Protein AF-A0A444XPJ7-F1 (afdb_monomer_lite)

Secondary structure (DSSP, 8-state):
--SSHHHHHHHHHHIIIIIS-HHHHHHHHHH--HHHHHGGGS-HHHHHHHHHHHHHHHHHHSS-----S-TT-HHHHHHHHHHHTTS-HHHHHHHHHHHHHHHHHHHHHHHHHTT-TT-HHHHHHHHHHHHH--TTS--TTHHHHHHHHHHTTT-

Foldseek 3Di:
DQPDLVSLLVVLVCCLPPVFDLVLLQLLQQQDPLLVLLLVQDDPVLSVLSVVLQVLQCVVQVGGDAALPDSPVSVVVSVVSVVLSPDDNVVSSVVRSVRVSVVLSVVSVVVVVVCPVPPPVVNCCVSCCSRPHDPPDDDPPPVVVVVVVVVVVVD

Sequence (155 aa):
MFSSLEHATSFARDLWFNKSPIHSWLNVFSAHLYIDQAAKFVPGPIMLELEQFGRKYRRKFGFVFITSTDKKLSHQILEEVKTRYENLLSVEFDITSREEFIIIERKLARLWDRKLNNNLAVLLNHIFFCVYTNWKYIGLTWLYCNFQVYLKRMF

Radius of gyration: 17.31 Å; chains: 1; bounding box: 43×28×46 Å

Structure (mmCIF, N/CA/C/O backbone):
data_AF-A0A444XPJ7-F1
#
_entry.id   AF-A0A444XPJ7-F1
#
loop_
_atom_site.group_PDB
_atom_site.id
_atom_site.type_symbol
_atom_site.label_atom_id
_atom_site.label_alt_id
_atom_site.label_comp_id
_atom_site.label_asym_id
_atom_site.label_entity_id
_atom_site.label_seq_id
_atom_site.pdbx_PDB_ins_code
_atom_site.Cartn_x
_atom_site.Cartn_y
_atom_site.Cartn_z
_atom_site.occupancy
_atom_site.B_iso_or_equiv
_atom_site.auth_seq_id
_atom_site.auth_comp_id
_atom_site.auth_asym_id
_atom_site.auth_atom_id
_atom_site.pdbx_PDB_model_num
ATO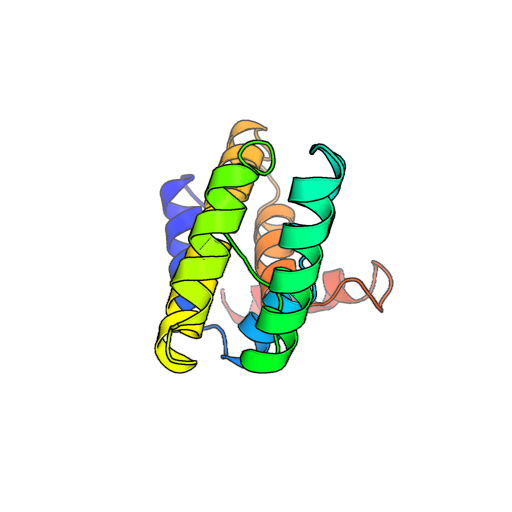M 1 N N . MET A 1 1 ? 18.885 1.040 -21.431 1.00 63.97 1 MET A N 1
ATOM 2 C CA . MET A 1 1 ? 18.818 2.253 -20.581 1.00 63.97 1 MET A CA 1
ATOM 3 C C . MET A 1 1 ? 17.439 2.871 -20.749 1.00 63.97 1 MET A C 1
ATOM 5 O O . MET A 1 1 ? 16.949 2.861 -21.870 1.00 63.97 1 MET A O 1
ATOM 9 N N . PHE A 1 2 ? 16.775 3.309 -19.675 1.00 76.38 2 PHE A N 1
ATOM 10 C CA . PHE A 1 2 ? 15.457 3.941 -19.772 1.00 76.38 2 PHE A CA 1
ATOM 11 C C . PHE A 1 2 ? 15.598 5.315 -20.423 1.00 76.38 2 PHE A C 1
ATOM 13 O O . PHE A 1 2 ? 16.479 6.087 -20.052 1.00 76.38 2 PHE A O 1
ATOM 20 N N . SER A 1 3 ? 14.741 5.596 -21.399 1.00 82.94 3 SER A N 1
ATOM 21 C CA . SER A 1 3 ? 14.748 6.834 -22.189 1.00 82.94 3 SER A CA 1
ATOM 22 C C . SER A 1 3 ? 13.997 7.984 -21.514 1.00 82.94 3 SER A C 1
ATOM 24 O O . SER A 1 3 ? 14.215 9.141 -21.859 1.00 82.94 3 SER A O 1
ATOM 26 N N . SER A 1 4 ? 13.118 7.683 -20.558 1.00 86.62 4 SER A N 1
ATOM 27 C CA . SER A 1 4 ? 12.316 8.660 -19.822 1.00 86.62 4 SER A CA 1
ATOM 28 C C . SER A 1 4 ? 11.836 8.083 -18.485 1.00 86.62 4 SER A C 1
ATOM 30 O O . SER A 1 4 ? 11.849 6.863 -18.285 1.00 86.62 4 SER A O 1
ATOM 32 N N . LEU A 1 5 ? 11.368 8.959 -17.587 1.00 84.81 5 LEU A N 1
ATOM 33 C CA . LEU A 1 5 ? 10.678 8.553 -16.359 1.00 84.81 5 LEU A CA 1
ATOM 34 C C . LEU A 1 5 ? 9.453 7.693 -16.687 1.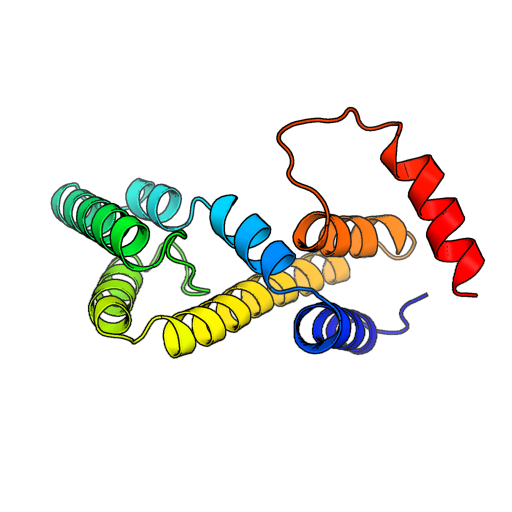00 84.81 5 LEU A C 1
ATOM 36 O O . LEU A 1 5 ? 9.211 6.691 -16.028 1.00 84.81 5 LEU A O 1
ATOM 40 N N . GLU A 1 6 ? 8.716 8.041 -17.742 1.00 89.94 6 GLU A N 1
ATOM 41 C CA . GLU A 1 6 ? 7.559 7.275 -18.205 1.00 89.94 6 GLU A CA 1
ATOM 42 C C . GLU A 1 6 ? 7.941 5.851 -18.627 1.00 89.94 6 GLU A C 1
ATOM 44 O O . GLU A 1 6 ? 7.290 4.894 -18.209 1.00 89.94 6 GLU A O 1
ATOM 49 N N . HIS A 1 7 ? 9.037 5.686 -19.376 1.00 85.44 7 HIS A N 1
ATOM 50 C CA . HIS A 1 7 ? 9.544 4.366 -19.752 1.00 85.44 7 HIS A CA 1
ATOM 51 C C . HIS A 1 7 ? 9.938 3.552 -18.506 1.00 85.44 7 HIS A C 1
ATOM 53 O O . HIS A 1 7 ? 9.541 2.393 -18.379 1.00 85.44 7 HIS A O 1
ATOM 59 N N . ALA A 1 8 ? 10.647 4.155 -17.545 1.00 82.88 8 ALA A N 1
ATOM 60 C CA . ALA A 1 8 ? 11.017 3.483 -16.297 1.00 82.88 8 ALA A CA 1
ATOM 61 C C . ALA A 1 8 ? 9.790 3.080 -15.456 1.00 82.88 8 ALA A C 1
ATOM 63 O O . ALA A 1 8 ? 9.715 1.954 -14.961 1.00 82.88 8 ALA A O 1
ATOM 64 N N . THR A 1 9 ? 8.812 3.976 -15.325 1.00 86.06 9 THR A N 1
ATOM 65 C CA . THR A 1 9 ? 7.572 3.738 -14.578 1.00 86.06 9 THR A CA 1
ATOM 66 C C . THR A 1 9 ? 6.699 2.679 -15.247 1.00 86.06 9 THR A C 1
ATOM 68 O O . THR A 1 9 ? 6.171 1.806 -14.564 1.00 86.06 9 THR A O 1
ATOM 71 N N . SER A 1 10 ? 6.581 2.700 -16.578 1.00 89.38 10 SER A N 1
ATOM 72 C CA . SER A 1 10 ? 5.847 1.681 -17.338 1.00 89.38 10 SER A CA 1
ATOM 73 C C . SER A 1 10 ? 6.465 0.292 -17.156 1.00 89.38 10 SER A C 1
ATOM 75 O O . SER A 1 10 ? 5.759 -0.665 -16.839 1.00 89.38 10 SER A O 1
ATOM 77 N N . PHE A 1 11 ? 7.797 0.195 -17.234 1.00 84.56 11 PHE A N 1
ATOM 78 C CA . PHE A 1 11 ? 8.515 -1.049 -16.956 1.00 84.56 11 PHE A CA 1
ATOM 79 C C . PHE A 1 11 ? 8.288 -1.544 -15.519 1.00 84.56 11 PHE A C 1
ATOM 81 O O . PHE A 1 11 ? 8.014 -2.724 -15.306 1.00 84.56 11 PHE A O 1
ATOM 88 N N . ALA A 1 12 ? 8.366 -0.650 -14.526 1.00 83.75 12 ALA A N 1
ATOM 89 C CA . ALA A 1 12 ? 8.106 -0.996 -13.130 1.00 83.75 12 ALA A CA 1
ATOM 90 C C . ALA A 1 12 ? 6.664 -1.486 -12.917 1.00 83.75 12 ALA A C 1
ATOM 92 O O . ALA A 1 12 ? 6.448 -2.425 -12.155 1.00 83.75 12 ALA A O 1
ATOM 93 N N . ARG A 1 13 ? 5.693 -0.878 -13.610 1.00 88.81 13 ARG A N 1
ATOM 94 C CA . ARG A 1 13 ? 4.273 -1.245 -13.551 1.00 88.81 13 ARG A CA 1
ATOM 95 C C . ARG A 1 13 ? 4.036 -2.648 -14.082 1.00 88.81 13 ARG A C 1
ATOM 97 O O . ARG A 1 13 ? 3.400 -3.452 -13.410 1.00 88.81 13 ARG A O 1
ATOM 104 N N . ASP A 1 14 ? 4.576 -2.943 -15.259 1.00 86.75 14 ASP A N 1
ATOM 105 C CA . ASP A 1 14 ? 4.486 -4.271 -15.861 1.00 86.75 14 ASP A CA 1
ATOM 106 C C . ASP A 1 14 ? 5.138 -5.335 -14.964 1.00 86.75 14 ASP A C 1
ATOM 108 O O . ASP A 1 14 ? 4.559 -6.393 -14.711 1.00 86.75 14 ASP A O 1
ATOM 112 N N . LEU A 1 15 ? 6.308 -5.024 -14.395 1.00 83.94 15 LEU A N 1
ATOM 113 C CA . LEU A 1 15 ? 6.968 -5.922 -13.454 1.00 83.94 15 LEU A CA 1
ATOM 114 C C . LEU A 1 15 ? 6.109 -6.172 -12.205 1.00 83.94 15 LEU A C 1
ATOM 116 O O . LEU A 1 15 ? 5.958 -7.321 -11.798 1.00 83.94 15 LEU A O 1
ATOM 120 N N . TRP A 1 16 ? 5.550 -5.115 -11.611 1.00 86.38 16 TRP A N 1
ATOM 121 C CA . TRP A 1 16 ? 4.772 -5.194 -10.378 1.00 86.38 16 TRP A CA 1
ATOM 122 C C . TRP A 1 16 ? 3.447 -5.932 -10.565 1.00 86.38 16 TRP A C 1
ATOM 124 O O . TRP A 1 16 ? 3.170 -6.843 -9.795 1.00 86.38 16 TRP A O 1
ATOM 134 N N . PHE A 1 17 ? 2.648 -5.580 -11.574 1.00 88.56 17 PHE A N 1
ATOM 135 C CA . PHE A 1 17 ? 1.287 -6.108 -11.716 1.00 88.56 17 PHE A CA 1
ATOM 136 C C . PHE A 1 17 ? 1.197 -7.403 -12.528 1.00 88.56 17 PHE A C 1
ATOM 138 O O . PHE A 1 17 ? 0.339 -8.229 -12.231 1.00 88.56 17 PHE A O 1
ATOM 145 N N . ASN A 1 18 ? 2.072 -7.603 -13.521 1.00 86.94 18 ASN A N 1
ATOM 146 C CA . ASN A 1 18 ? 1.933 -8.722 -14.463 1.00 86.94 18 ASN A CA 1
ATOM 147 C C . ASN A 1 18 ? 2.955 -9.840 -14.237 1.00 86.94 18 ASN A C 1
ATOM 149 O O . ASN A 1 18 ? 2.684 -10.994 -14.558 1.00 86.94 18 ASN A O 1
ATOM 153 N N . LYS A 1 19 ? 4.148 -9.510 -13.726 1.00 83.38 19 LYS A N 1
ATOM 154 C CA . LYS A 1 19 ? 5.276 -10.459 -13.637 1.00 83.38 19 LYS A CA 1
ATOM 155 C C . LYS A 1 19 ? 5.665 -10.834 -12.209 1.00 83.38 19 LYS A C 1
ATOM 157 O O . LYS A 1 19 ? 6.387 -11.810 -12.019 1.00 83.38 19 LYS A O 1
ATOM 162 N N . SER A 1 20 ? 5.225 -10.072 -11.212 1.00 79.25 20 SER A N 1
ATOM 163 C CA . SER A 1 20 ? 5.527 -10.334 -9.807 1.00 79.25 20 SER A CA 1
ATOM 164 C C . SER A 1 20 ? 4.572 -11.390 -9.242 1.00 79.25 20 SER A C 1
ATOM 166 O O . SER A 1 20 ? 3.356 -11.232 -9.358 1.00 79.25 20 SER A O 1
ATOM 168 N N . PRO A 1 21 ? 5.072 -12.441 -8.572 1.00 84.69 21 PRO A N 1
ATOM 169 C CA . PRO A 1 21 ? 4.201 -13.367 -7.865 1.00 84.69 21 PRO A CA 1
ATOM 170 C C . PRO A 1 21 ? 3.555 -12.684 -6.650 1.00 84.69 21 PRO A C 1
ATOM 172 O O . PRO A 1 21 ? 4.136 -11.793 -6.031 1.00 84.69 21 PRO A O 1
ATOM 175 N N . ILE A 1 22 ? 2.387 -13.180 -6.236 1.00 83.06 22 ILE A N 1
ATOM 176 C CA . ILE A 1 22 ? 1.654 -12.725 -5.036 1.00 83.06 22 ILE A CA 1
ATOM 177 C C . ILE A 1 22 ? 2.557 -12.694 -3.790 1.00 83.06 22 ILE A C 1
ATOM 179 O O . ILE A 1 22 ? 2.468 -11.786 -2.965 1.00 83.06 22 ILE A O 1
ATOM 183 N N . HIS A 1 23 ? 3.462 -13.668 -3.662 1.00 81.44 23 HIS A N 1
ATOM 184 C CA . HIS A 1 23 ? 4.382 -13.750 -2.529 1.00 81.44 23 HIS A CA 1
ATOM 185 C C . HIS A 1 23 ? 5.349 -12.557 -2.451 1.00 81.44 23 HIS A C 1
ATOM 187 O O . HIS A 1 23 ? 5.663 -12.089 -1.358 1.00 81.44 23 HIS A O 1
ATOM 193 N N . SER A 1 24 ? 5.778 -12.022 -3.596 1.00 79.75 24 SER A N 1
ATOM 194 C CA . SER A 1 24 ? 6.608 -10.818 -3.640 1.00 79.75 24 SER A CA 1
ATOM 195 C C . SER A 1 24 ? 5.866 -9.615 -3.064 1.00 79.75 24 SER A C 1
ATOM 197 O O . SER A 1 24 ? 6.435 -8.906 -2.239 1.00 79.75 24 SER A O 1
ATOM 199 N N . TRP A 1 25 ? 4.584 -9.431 -3.400 1.00 84.56 25 TRP A N 1
ATOM 200 C CA . TRP A 1 25 ? 3.774 -8.350 -2.827 1.00 84.56 25 TRP A CA 1
ATOM 201 C C . TRP A 1 25 ? 3.636 -8.486 -1.311 1.00 84.56 25 TRP A C 1
ATOM 203 O O . TRP A 1 25 ? 3.879 -7.523 -0.590 1.00 84.56 25 TRP A O 1
ATOM 213 N N . LEU A 1 26 ? 3.335 -9.689 -0.811 1.00 85.44 26 LEU A N 1
ATOM 214 C CA . LEU A 1 26 ? 3.224 -9.941 0.631 1.00 85.44 26 LEU A CA 1
ATOM 215 C C . LEU A 1 26 ? 4.519 -9.610 1.380 1.00 85.44 26 LEU A C 1
ATOM 217 O O . LEU A 1 26 ? 4.470 -8.981 2.437 1.00 85.44 26 LEU A O 1
ATOM 221 N N . ASN A 1 27 ? 5.673 -9.969 0.813 1.00 81.56 27 ASN A N 1
ATOM 222 C CA . ASN A 1 27 ? 6.971 -9.630 1.391 1.00 81.56 27 ASN A CA 1
ATOM 223 C C . ASN A 1 27 ? 7.190 -8.114 1.468 1.00 81.56 27 ASN A C 1
ATOM 225 O O . ASN A 1 27 ? 7.678 -7.625 2.490 1.00 81.56 27 ASN A O 1
ATOM 229 N N . VAL A 1 28 ? 6.801 -7.370 0.425 1.00 80.19 28 VAL A N 1
ATOM 230 C CA . VAL A 1 28 ? 6.859 -5.900 0.434 1.00 80.19 28 VAL A CA 1
ATOM 231 C C . VAL A 1 28 ? 5.966 -5.355 1.529 1.00 80.19 28 VAL A C 1
ATOM 233 O O . VAL A 1 28 ? 6.416 -4.550 2.342 1.00 80.19 28 VAL A O 1
ATOM 236 N N . PHE A 1 29 ? 4.717 -5.825 1.576 1.00 84.69 29 PHE A N 1
ATOM 237 C CA . PHE A 1 29 ? 3.738 -5.350 2.536 1.00 84.69 29 PHE A CA 1
ATOM 238 C C . PHE A 1 29 ? 4.283 -5.525 3.948 1.00 84.69 29 PHE A C 1
ATOM 240 O O . PHE A 1 29 ? 4.396 -4.546 4.673 1.00 84.69 29 PHE A O 1
ATOM 247 N N . SER A 1 30 ? 4.750 -6.720 4.316 1.00 78.62 30 SER A N 1
ATOM 248 C CA . SER A 1 30 ? 5.297 -7.003 5.649 1.00 78.62 30 SER A CA 1
ATOM 249 C C . SER A 1 30 ? 6.501 -6.145 6.064 1.00 78.62 30 SER A C 1
ATOM 251 O O . SER A 1 30 ? 6.760 -6.028 7.263 1.00 78.62 30 SER A O 1
ATOM 253 N N . ALA A 1 31 ? 7.237 -5.550 5.123 1.00 72.56 31 ALA A N 1
ATOM 254 C CA . ALA A 1 31 ? 8.383 -4.692 5.423 1.00 72.56 31 ALA A CA 1
ATOM 255 C C . ALA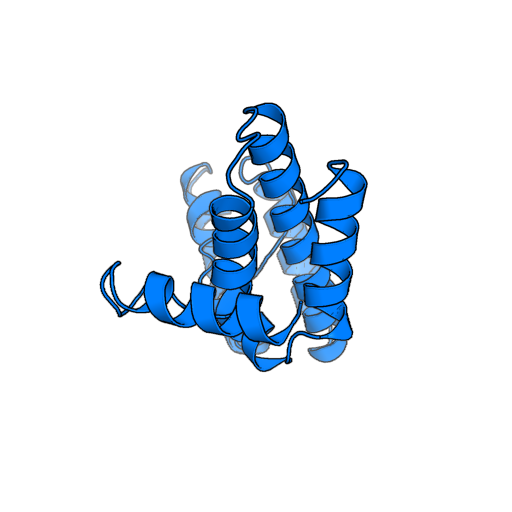 A 1 31 ? 7.993 -3.244 5.782 1.00 72.56 31 ALA A C 1
ATOM 257 O O . ALA A 1 31 ? 8.834 -2.487 6.277 1.00 72.56 31 ALA A O 1
ATOM 258 N N . HIS A 1 32 ? 6.742 -2.835 5.544 1.00 71.44 32 HIS A N 1
ATOM 259 C CA . HIS A 1 32 ? 6.304 -1.463 5.797 1.00 71.44 32 HIS A CA 1
ATOM 260 C C . HIS A 1 32 ? 5.985 -1.179 7.263 1.00 71.44 32 HIS A C 1
ATOM 262 O O . HIS A 1 32 ? 5.449 -2.001 8.000 1.00 71.44 32 HIS A O 1
ATOM 268 N N . LEU A 1 33 ? 6.269 0.060 7.665 1.00 73.06 33 LEU A N 1
ATOM 269 C CA . LEU A 1 33 ? 5.995 0.603 9.000 1.00 73.06 33 LEU A CA 1
ATOM 270 C C . LEU A 1 33 ? 5.085 1.836 8.894 1.00 73.06 33 LEU A C 1
ATOM 272 O O . LEU A 1 33 ? 5.374 2.877 9.478 1.00 73.06 33 LEU A O 1
ATOM 276 N N . TYR A 1 34 ? 4.041 1.781 8.059 1.00 72.38 34 TYR A N 1
ATOM 277 C CA . TYR A 1 34 ? 3.280 2.981 7.690 1.00 72.38 34 TYR A CA 1
ATOM 278 C C . TYR A 1 34 ? 2.534 3.596 8.878 1.00 72.38 34 TYR A C 1
ATOM 280 O O . TYR A 1 34 ? 2.772 4.755 9.219 1.00 72.38 34 TYR A O 1
ATOM 288 N N . ILE A 1 35 ? 1.696 2.795 9.545 1.00 76.44 35 ILE A N 1
ATOM 289 C CA . ILE A 1 35 ? 0.964 3.208 10.751 1.00 76.44 35 ILE A CA 1
ATOM 290 C C . ILE A 1 35 ? 1.942 3.598 11.861 1.00 76.44 35 ILE A C 1
ATOM 292 O O . ILE A 1 35 ? 1.789 4.663 12.450 1.00 76.44 35 ILE A O 1
ATOM 296 N N . ASP A 1 36 ? 2.997 2.808 12.075 1.00 75.75 36 ASP A N 1
ATOM 297 C CA . ASP A 1 36 ? 4.009 3.082 13.104 1.00 75.75 36 ASP A CA 1
ATOM 298 C C . ASP A 1 36 ? 4.747 4.411 12.863 1.00 75.75 36 ASP A C 1
ATOM 300 O O . ASP A 1 36 ? 5.242 5.036 13.797 1.00 75.75 36 ASP A O 1
ATOM 304 N N . GLN A 1 37 ? 4.853 4.865 11.609 1.00 78.81 37 GLN A N 1
ATOM 305 C CA . GLN A 1 37 ? 5.426 6.169 11.279 1.00 78.81 37 GLN A CA 1
ATOM 306 C C . GLN A 1 37 ? 4.405 7.303 11.377 1.00 78.81 37 GLN A C 1
ATOM 308 O O . GLN A 1 37 ? 4.784 8.381 11.821 1.00 78.81 37 GLN A O 1
ATOM 313 N N . ALA A 1 38 ? 3.145 7.085 10.991 1.00 76.62 38 ALA A N 1
ATOM 314 C CA . ALA A 1 38 ? 2.082 8.081 11.144 1.00 76.62 38 ALA A CA 1
ATOM 315 C C . ALA A 1 38 ? 1.811 8.391 12.629 1.00 76.62 38 ALA A C 1
ATOM 317 O O . ALA A 1 38 ? 1.755 9.553 13.024 1.00 76.62 38 ALA A O 1
ATOM 318 N N . ALA A 1 39 ? 1.779 7.352 13.470 1.00 77.94 39 ALA A N 1
ATOM 319 C CA . ALA A 1 39 ? 1.566 7.440 14.913 1.00 77.94 39 ALA A CA 1
ATOM 320 C C . ALA A 1 39 ? 2.572 8.363 15.636 1.00 77.94 39 ALA A C 1
ATOM 322 O O . ALA A 1 39 ? 2.229 8.974 16.643 1.00 77.94 39 ALA A O 1
ATOM 323 N N . LYS A 1 40 ? 3.792 8.535 15.104 1.00 80.56 40 LYS A N 1
ATOM 324 C CA . LYS A 1 40 ? 4.835 9.393 15.702 1.00 80.56 40 LYS A CA 1
ATOM 325 C C . LYS A 1 40 ? 4.517 10.886 15.674 1.00 80.56 40 LYS A C 1
ATOM 327 O O . LYS A 1 40 ? 5.156 11.642 16.398 1.00 80.56 40 LYS A O 1
ATOM 332 N N . PHE A 1 41 ? 3.604 11.320 14.809 1.00 77.88 41 PHE A N 1
ATOM 333 C CA . PHE A 1 41 ? 3.352 12.740 14.552 1.00 77.88 41 PHE A CA 1
ATOM 334 C C . PHE A 1 41 ? 2.019 13.236 15.123 1.00 77.88 41 PHE A C 1
ATOM 336 O O . PHE A 1 41 ? 1.639 14.372 14.843 1.00 77.88 41 PHE A O 1
ATOM 343 N N . VAL A 1 42 ? 1.305 12.416 15.903 1.00 81.88 42 VAL A N 1
ATOM 344 C CA . VAL A 1 42 ? -0.049 12.735 16.376 1.00 81.88 42 VAL A CA 1
ATOM 345 C C . VAL A 1 42 ? -0.210 12.759 17.893 1.00 81.88 42 VAL A C 1
ATOM 347 O O . VAL A 1 42 ? 0.510 12.059 18.604 1.00 81.88 42 VAL A O 1
ATOM 350 N N . PRO A 1 43 ? -1.199 13.522 18.401 1.00 84.31 43 PRO A N 1
ATOM 351 C CA . PRO A 1 43 ? -1.615 13.468 19.798 1.00 84.31 43 PRO A CA 1
ATOM 352 C C . PRO A 1 43 ? -1.995 12.053 20.257 1.00 84.31 43 PRO A C 1
ATOM 354 O O . PRO A 1 43 ? -2.540 11.254 19.490 1.00 84.31 43 PRO A O 1
ATOM 357 N N . GLY A 1 44 ? -1.779 11.781 21.548 1.00 87.38 44 GLY A N 1
ATOM 358 C CA . GLY A 1 44 ? -1.943 10.459 22.167 1.00 87.38 44 GLY A CA 1
ATOM 359 C C . GLY A 1 44 ? -3.252 9.713 21.850 1.00 87.38 44 GLY A C 1
ATOM 360 O O . GLY A 1 44 ? -3.177 8.529 21.530 1.00 87.38 44 GLY A O 1
ATOM 361 N N . PRO A 1 45 ? -4.442 10.346 21.871 1.00 89.00 45 PRO A N 1
ATOM 362 C CA . PRO A 1 45 ? -5.690 9.641 21.564 1.00 89.00 45 PRO A CA 1
ATOM 363 C C . PRO A 1 45 ? -5.741 9.074 20.135 1.00 89.00 45 PRO A C 1
ATOM 365 O O . PRO A 1 45 ? -6.076 7.908 19.940 1.00 89.00 45 PRO A O 1
ATOM 368 N N . ILE A 1 46 ? -5.330 9.869 19.142 1.00 86.69 46 ILE A N 1
ATOM 369 C CA . ILE A 1 46 ? -5.323 9.467 17.724 1.00 86.69 46 ILE A CA 1
ATOM 370 C C . ILE A 1 46 ? -4.250 8.401 17.481 1.00 86.69 46 ILE A C 1
ATOM 372 O O . ILE A 1 46 ? -4.481 7.442 16.746 1.00 86.69 46 ILE A O 1
ATOM 376 N N . MET A 1 47 ? -3.091 8.543 18.132 1.00 89.19 47 MET A N 1
ATOM 377 C CA . MET A 1 47 ? -2.020 7.546 18.114 1.00 89.19 47 MET A CA 1
ATOM 378 C C . MET A 1 47 ? -2.532 6.172 18.570 1.00 89.19 47 MET A C 1
ATOM 380 O O . MET A 1 47 ? -2.339 5.175 17.874 1.00 89.19 47 MET A O 1
ATOM 384 N N . LEU A 1 48 ? -3.226 6.121 19.713 1.00 90.81 48 LEU A N 1
ATOM 385 C CA . LEU A 1 48 ? -3.763 4.877 20.267 1.00 90.81 48 LEU A CA 1
ATOM 386 C C . LEU A 1 48 ? -4.792 4.233 19.335 1.00 90.81 48 LEU A C 1
ATOM 388 O O . LEU A 1 48 ? -4.755 3.016 19.144 1.00 90.81 48 LEU A O 1
ATOM 392 N N . GLU A 1 49 ? -5.684 5.021 18.731 1.00 92.94 49 GLU A N 1
ATOM 393 C CA . GLU A 1 49 ? -6.649 4.507 17.754 1.00 92.94 49 GLU A CA 1
ATOM 394 C C . GLU A 1 49 ? -5.963 3.931 16.510 1.00 92.94 49 GLU A C 1
ATOM 396 O O . GLU A 1 49 ? -6.286 2.813 16.096 1.00 92.94 49 GLU A O 1
ATOM 401 N N . LEU A 1 50 ? -4.983 4.644 15.945 1.00 91.75 50 LEU A N 1
ATOM 402 C CA . LEU A 1 50 ? -4.209 4.178 14.792 1.00 91.75 50 LEU A CA 1
ATOM 403 C C . LEU A 1 50 ? -3.487 2.863 15.087 1.00 91.75 50 LEU A C 1
ATOM 405 O O . LEU A 1 50 ? -3.557 1.929 14.289 1.00 91.75 50 LEU A O 1
ATOM 409 N N . GLU A 1 51 ? -2.836 2.746 16.243 1.00 90.94 51 GLU A N 1
ATOM 410 C CA . GLU A 1 51 ? -2.177 1.503 16.643 1.00 90.94 51 GLU A CA 1
ATOM 411 C C . GLU A 1 51 ? -3.169 0.353 16.851 1.00 90.94 51 GLU A C 1
ATOM 413 O O . GLU A 1 51 ? -2.908 -0.790 16.457 1.00 90.94 51 GLU A O 1
ATOM 418 N N . GLN A 1 52 ? -4.315 0.628 17.481 1.00 93.56 52 GLN A N 1
ATOM 419 C CA . GLN A 1 52 ? -5.356 -0.373 17.697 1.00 93.56 52 GLN A CA 1
ATOM 420 C C . GLN A 1 52 ? -5.898 -0.899 16.368 1.00 93.56 52 GLN A C 1
ATOM 422 O O . GLN A 1 52 ? -5.970 -2.119 16.182 1.00 93.56 52 GLN A O 1
ATOM 427 N N . PHE A 1 53 ? -6.236 -0.006 15.436 1.00 93.81 53 PHE A N 1
ATOM 428 C CA . PHE A 1 53 ? -6.686 -0.397 14.104 1.00 93.81 53 PHE A CA 1
ATOM 429 C C . PHE A 1 53 ? -5.576 -1.060 13.296 1.00 93.81 53 PHE A C 1
ATOM 431 O O . PHE A 1 53 ? -5.843 -2.067 12.650 1.00 93.81 53 PHE A O 1
ATOM 438 N N . GLY A 1 54 ? -4.324 -0.616 13.411 1.00 92.38 54 GLY A N 1
ATOM 439 C CA . GLY A 1 54 ? -3.184 -1.284 12.783 1.00 92.38 54 GLY A CA 1
ATOM 440 C C . GLY A 1 54 ? -3.027 -2.736 13.237 1.00 92.38 54 GLY A C 1
ATOM 441 O O . GLY A 1 54 ? -2.838 -3.633 12.412 1.00 92.38 54 GLY A O 1
ATOM 442 N N . ARG A 1 55 ? -3.192 -3.007 14.540 1.00 92.12 55 ARG A N 1
ATOM 443 C CA . ARG A 1 55 ? -3.195 -4.379 15.079 1.00 92.12 55 ARG A CA 1
ATOM 444 C C . ARG A 1 55 ? -4.396 -5.191 14.592 1.00 92.12 55 ARG A C 1
ATOM 446 O O . ARG A 1 55 ? -4.219 -6.354 14.233 1.00 92.12 55 ARG A O 1
ATOM 453 N N . LYS A 1 56 ? -5.602 -4.611 14.580 1.00 95.56 56 LYS A N 1
ATOM 454 C CA . LYS A 1 56 ? -6.819 -5.277 14.072 1.00 95.56 56 LYS A CA 1
ATOM 455 C C . LYS A 1 56 ? -6.686 -5.623 12.589 1.00 95.56 56 LYS A C 1
ATOM 457 O O . LYS A 1 56 ? -6.895 -6.772 12.215 1.00 95.56 56 LYS A O 1
ATOM 462 N N . TYR A 1 57 ? -6.264 -4.659 11.778 1.00 95.38 57 TYR A N 1
ATOM 463 C CA . TYR A 1 57 ? -6.038 -4.810 10.347 1.00 95.38 57 TYR A CA 1
ATOM 464 C C . TYR A 1 57 ? -5.038 -5.934 10.062 1.00 95.38 57 TYR A C 1
ATOM 466 O O . TYR A 1 57 ? -5.357 -6.868 9.329 1.00 95.38 57 TYR A O 1
ATOM 474 N N . ARG A 1 58 ? -3.867 -5.916 10.720 1.00 92.88 58 ARG A N 1
ATOM 475 C CA . ARG A 1 58 ? -2.842 -6.954 10.532 1.00 92.88 58 ARG A CA 1
ATOM 476 C C . ARG A 1 58 ? -3.350 -8.346 10.904 1.00 92.88 58 ARG A C 1
ATOM 478 O O . ARG A 1 58 ? -3.045 -9.304 10.204 1.00 92.88 58 ARG A O 1
ATOM 485 N N . ARG A 1 59 ? -4.139 -8.465 11.978 1.00 94.81 59 ARG A N 1
ATOM 486 C CA . ARG A 1 59 ? -4.761 -9.741 12.371 1.00 94.81 59 ARG A CA 1
ATOM 487 C C . ARG A 1 59 ? -5.774 -10.242 11.343 1.00 94.81 59 ARG A C 1
ATOM 489 O O . ARG A 1 59 ? -5.834 -11.444 11.128 1.00 94.81 59 ARG A O 1
ATOM 496 N N . LYS A 1 60 ? -6.555 -9.345 10.733 1.00 96.12 60 LYS A N 1
ATOM 497 C CA . LYS A 1 60 ? -7.576 -9.707 9.740 1.00 96.12 60 LYS A CA 1
ATOM 498 C C . LYS A 1 60 ? -6.958 -10.113 8.400 1.00 96.12 60 LYS A C 1
ATOM 500 O O . LYS A 1 60 ? -7.325 -11.150 7.861 1.00 96.12 60 LYS A O 1
ATOM 505 N N . PHE A 1 61 ? -6.048 -9.303 7.862 1.00 94.38 61 PHE A N 1
ATOM 506 C CA . PHE A 1 61 ? -5.563 -9.463 6.484 1.00 94.38 61 PHE A CA 1
ATOM 507 C C . PHE A 1 61 ? -4.204 -10.166 6.368 1.00 94.38 61 PHE A C 1
ATOM 509 O O . PHE A 1 61 ? -3.832 -10.605 5.286 1.00 94.38 61 PHE A O 1
ATOM 516 N N . GLY A 1 62 ? -3.452 -10.295 7.465 1.00 91.75 62 GLY A N 1
ATOM 517 C CA . GLY A 1 62 ? -2.139 -10.952 7.478 1.00 91.75 62 GLY A CA 1
ATOM 518 C C . GLY A 1 62 ? -0.966 -10.062 7.046 1.00 91.75 62 GLY A C 1
ATOM 519 O O . GLY A 1 62 ? 0.179 -10.503 7.084 1.00 91.75 62 GLY A O 1
ATOM 520 N N . PHE A 1 63 ? -1.214 -8.799 6.691 1.00 89.62 63 PHE A N 1
ATOM 521 C CA . PHE A 1 63 ? -0.190 -7.813 6.335 1.00 89.62 63 PHE A CA 1
ATOM 522 C C . PHE A 1 63 ? -0.499 -6.436 6.947 1.00 89.62 63 PHE A C 1
ATOM 524 O O . PHE A 1 63 ? -1.554 -6.221 7.541 1.00 89.62 63 PHE A O 1
ATOM 531 N N . VAL A 1 64 ? 0.460 -5.510 6.902 1.00 90.88 64 VAL A N 1
ATOM 532 C CA . VAL A 1 64 ? 0.281 -4.149 7.443 1.00 90.88 64 VAL A CA 1
ATOM 533 C C . VAL A 1 64 ? -0.540 -3.273 6.516 1.00 90.88 64 VAL A C 1
ATOM 535 O O . VAL A 1 64 ? -0.490 -3.425 5.304 1.00 90.88 64 VAL A O 1
ATOM 538 N N . PHE A 1 65 ? -1.237 -2.302 7.096 1.00 93.44 65 PHE A N 1
ATOM 539 C CA . PHE A 1 65 ? -1.941 -1.291 6.324 1.00 93.44 65 PHE A CA 1
ATOM 540 C C . PHE A 1 65 ? -0.961 -0.425 5.523 1.00 93.44 65 PHE A C 1
ATOM 542 O O . PHE A 1 65 ? 0.003 0.109 6.085 1.00 93.44 65 PHE A O 1
ATOM 549 N N . ILE A 1 66 ? -1.234 -0.271 4.227 1.00 91.69 66 ILE A N 1
ATOM 550 C CA . ILE A 1 66 ? -0.479 0.585 3.309 1.00 91.69 66 ILE A CA 1
ATOM 551 C C . ILE A 1 66 ? -1.444 1.570 2.655 1.00 91.69 66 ILE A C 1
ATOM 553 O O . ILE A 1 66 ? -2.503 1.193 2.145 1.00 91.69 66 ILE A O 1
ATOM 557 N N . THR A 1 67 ? -1.045 2.837 2.663 1.00 94.19 67 THR A N 1
ATOM 558 C CA . THR A 1 67 ? -1.718 3.939 1.978 1.00 94.19 67 THR A CA 1
ATOM 559 C C . THR A 1 67 ? -0.665 4.899 1.440 1.00 94.19 67 THR A C 1
ATOM 561 O O . THR A 1 67 ? 0.398 5.072 2.039 1.00 94.19 67 THR A O 1
ATOM 564 N N . SER A 1 68 ? -0.942 5.528 0.307 1.00 92.44 68 SER A N 1
ATOM 565 C CA . SER A 1 68 ? -0.140 6.608 -0.252 1.00 92.44 68 SER A CA 1
ATOM 566 C C . SER A 1 68 ? -0.472 7.975 0.366 1.00 92.44 68 SER A C 1
ATOM 568 O O . SER A 1 68 ? 0.209 8.958 0.061 1.00 92.44 68 SER A O 1
ATOM 570 N N . THR A 1 69 ? -1.465 8.069 1.254 1.00 92.69 69 THR A N 1
ATOM 571 C CA . THR A 1 69 ? -1.826 9.301 1.976 1.00 92.69 69 THR A CA 1
ATOM 572 C C . THR A 1 69 ? -0.685 9.794 2.856 1.00 92.69 69 THR A C 1
ATOM 574 O O . THR A 1 69 ? -0.102 9.013 3.600 1.00 92.69 69 THR A O 1
ATOM 577 N N . ASP A 1 70 ? -0.351 11.088 2.804 1.00 87.19 70 ASP A N 1
ATOM 578 C CA . ASP A 1 70 ? 0.769 11.653 3.572 1.00 87.19 70 ASP A CA 1
ATOM 579 C C . ASP A 1 70 ? 0.662 11.302 5.069 1.00 87.19 70 ASP A C 1
ATOM 581 O O . ASP A 1 70 ? -0.386 11.465 5.688 1.00 87.19 70 ASP A O 1
ATOM 585 N N . LYS A 1 71 ? 1.765 10.842 5.671 1.00 84.44 71 LYS A N 1
ATOM 586 C CA . LYS A 1 71 ? 1.832 10.402 7.078 1.00 84.44 71 LYS A CA 1
ATOM 587 C C . LYS A 1 71 ? 1.422 11.491 8.070 1.00 84.44 71 LYS A C 1
ATOM 589 O O . LYS A 1 71 ? 0.985 11.176 9.174 1.00 84.44 71 LYS A O 1
ATOM 594 N N . LYS A 1 72 ? 1.540 12.764 7.683 1.00 85.00 72 LYS A N 1
ATOM 595 C CA . LYS A 1 72 ? 1.084 13.911 8.477 1.00 85.00 72 LYS A CA 1
ATOM 596 C C . LYS A 1 72 ? -0.444 14.027 8.523 1.00 85.00 72 LYS A C 1
ATOM 598 O O . LYS A 1 72 ? -0.972 14.620 9.456 1.00 85.00 72 LYS A O 1
ATOM 603 N N . LEU A 1 73 ? -1.164 13.431 7.571 1.00 89.19 73 LEU A N 1
ATOM 604 C CA . LEU A 1 73 ? -2.629 13.416 7.497 1.00 89.19 73 LEU A CA 1
ATOM 605 C C . LEU A 1 73 ? -3.206 12.221 8.264 1.00 89.19 73 LEU A C 1
ATOM 607 O O . LEU A 1 73 ? -3.990 11.426 7.755 1.00 89.19 73 LEU A O 1
ATOM 611 N N . SER A 1 74 ? -2.807 12.080 9.523 1.00 86.81 74 SER A N 1
ATOM 612 C CA . SER A 1 74 ? -3.126 10.902 10.333 1.00 86.81 74 SER A CA 1
ATOM 613 C C . SER A 1 74 ? -4.624 10.687 10.589 1.00 86.81 74 SER A C 1
ATOM 615 O O . SER A 1 74 ? -5.051 9.543 10.694 1.00 86.81 74 SER A O 1
ATOM 617 N N . HIS A 1 75 ? -5.435 11.751 10.623 1.00 90.00 75 HIS A N 1
ATOM 618 C CA . HIS A 1 75 ? -6.898 11.620 10.658 1.00 90.00 75 HIS A CA 1
ATOM 619 C C . HIS A 1 75 ? -7.441 10.941 9.399 1.00 90.00 75 HIS A C 1
ATOM 621 O O . HIS A 1 75 ? -8.260 10.037 9.495 1.00 90.00 75 HIS A O 1
ATOM 627 N N . GLN A 1 76 ? -6.943 11.330 8.225 1.00 93.44 76 GLN A N 1
ATOM 628 C CA . GLN A 1 76 ? -7.347 10.714 6.966 1.00 93.44 76 GLN A CA 1
ATOM 629 C C . GLN A 1 76 ? -6.919 9.242 6.916 1.00 93.44 76 GLN A C 1
ATOM 631 O O . GLN A 1 76 ? -7.716 8.384 6.556 1.00 93.44 76 GLN A O 1
ATOM 636 N N . ILE A 1 77 ? -5.699 8.933 7.367 1.00 92.44 77 ILE A N 1
ATOM 637 C CA . ILE A 1 77 ? -5.206 7.550 7.482 1.00 92.44 77 ILE A CA 1
ATOM 638 C C . ILE A 1 77 ? -6.106 6.720 8.409 1.00 92.44 77 ILE A C 1
ATOM 640 O O . ILE A 1 77 ? -6.376 5.554 8.121 1.00 92.44 77 ILE A O 1
ATOM 644 N N . LEU A 1 78 ? -6.573 7.308 9.514 1.00 92.69 78 LEU A N 1
ATOM 645 C CA . LEU A 1 78 ? -7.460 6.639 10.462 1.00 92.69 78 LEU A CA 1
ATOM 646 C C . LEU A 1 78 ? -8.831 6.319 9.842 1.00 92.69 78 LEU A C 1
ATOM 648 O O . LEU A 1 78 ? -9.337 5.212 10.016 1.00 92.69 78 LEU A O 1
ATOM 652 N N . GLU A 1 79 ? -9.412 7.250 9.090 1.00 95.19 79 GLU A N 1
ATOM 653 C CA . GLU A 1 79 ? -10.682 7.021 8.391 1.00 95.19 79 GLU A CA 1
ATOM 654 C C . GLU A 1 79 ? -10.535 6.007 7.247 1.00 95.19 79 GLU A C 1
ATOM 656 O O . GLU A 1 79 ? -11.380 5.124 7.075 1.00 95.19 79 GLU A O 1
ATOM 661 N N . GLU A 1 80 ? -9.422 6.057 6.512 1.00 96.12 80 GLU A N 1
ATOM 662 C CA . GLU A 1 80 ? -9.104 5.076 5.474 1.00 96.12 80 GLU A CA 1
ATOM 663 C C . GLU A 1 80 ? -8.968 3.666 6.054 1.00 96.12 80 GLU A C 1
ATOM 665 O O . GLU A 1 80 ? -9.574 2.738 5.519 1.00 96.12 80 GLU A O 1
ATOM 670 N N . VAL A 1 81 ? -8.218 3.479 7.152 1.00 95.19 81 VAL A N 1
ATOM 671 C CA . VAL A 1 81 ? -8.054 2.145 7.756 1.00 95.19 81 VAL A CA 1
ATOM 672 C C . VAL A 1 81 ? -9.365 1.629 8.344 1.00 95.19 81 VAL A C 1
ATOM 674 O O . VAL A 1 81 ? -9.637 0.439 8.219 1.00 95.19 81 VAL A O 1
ATOM 677 N N . LYS A 1 82 ? -10.205 2.497 8.928 1.00 96.00 82 LYS A N 1
ATOM 678 C CA . LYS A 1 82 ? -11.546 2.129 9.414 1.00 96.00 82 LYS A CA 1
ATOM 679 C C . LYS A 1 82 ? -12.439 1.659 8.267 1.00 96.00 82 LYS A C 1
ATOM 681 O O . LYS A 1 82 ? -13.042 0.598 8.366 1.00 96.00 82 LYS A O 1
ATOM 686 N N . THR A 1 83 ? -12.459 2.400 7.163 1.00 97.50 83 THR A N 1
ATOM 687 C CA . THR A 1 83 ? -13.279 2.074 5.986 1.00 97.50 83 THR A CA 1
ATOM 688 C C . THR A 1 83 ? -12.792 0.797 5.303 1.00 97.50 83 THR A C 1
ATOM 690 O O . THR A 1 83 ? -13.566 -0.120 5.043 1.00 97.50 83 THR A O 1
ATOM 693 N N . ARG A 1 84 ? -11.482 0.694 5.059 1.00 97.31 84 ARG A N 1
ATOM 694 C CA . ARG A 1 84 ? -10.860 -0.462 4.396 1.00 97.31 84 ARG A CA 1
ATOM 695 C C . ARG A 1 84 ? -10.851 -1.714 5.265 1.00 97.31 84 ARG A C 1
ATOM 697 O O . ARG A 1 84 ? -10.751 -2.820 4.743 1.00 97.31 84 ARG A O 1
ATOM 704 N N . TYR A 1 85 ? -11.004 -1.572 6.583 1.00 97.06 85 TYR A N 1
ATOM 705 C CA . TYR A 1 85 ? -11.169 -2.718 7.469 1.00 97.06 85 TYR A CA 1
ATOM 706 C C . TYR A 1 85 ? -12.415 -3.540 7.130 1.00 97.06 85 TYR A C 1
ATOM 708 O O . TYR A 1 85 ? -12.387 -4.747 7.346 1.00 97.06 85 TYR A O 1
ATOM 716 N N . GLU A 1 86 ? -13.460 -2.951 6.547 1.00 97.75 86 GLU A N 1
ATOM 717 C CA . GLU A 1 86 ? -14.679 -3.672 6.153 1.00 97.75 86 GLU A CA 1
ATOM 718 C C . GLU A 1 86 ? -14.522 -4.479 4.851 1.00 97.75 86 GLU A C 1
ATOM 720 O O . GLU A 1 86 ? -15.334 -5.357 4.561 1.00 97.75 86 GLU A O 1
ATOM 725 N N . ASN A 1 87 ? -13.440 -4.271 4.093 1.00 98.25 87 ASN A N 1
ATOM 726 C CA . ASN A 1 87 ? -13.217 -4.960 2.823 1.00 98.25 87 ASN A CA 1
ATOM 727 C C . ASN A 1 87 ? -13.022 -6.480 2.980 1.00 98.25 87 ASN A C 1
ATOM 729 O O . ASN A 1 87 ? -12.565 -7.000 4.010 1.00 98.25 87 ASN A O 1
ATOM 733 N N . LEU A 1 88 ? -13.319 -7.196 1.889 1.00 97.81 88 LEU A N 1
ATOM 734 C CA . LEU A 1 88 ? -12.882 -8.577 1.683 1.00 97.81 88 LEU A CA 1
ATOM 735 C C . LEU A 1 88 ? -11.378 -8.616 1.391 1.00 97.81 88 LEU A C 1
ATOM 737 O O . LEU A 1 88 ? -10.836 -7.703 0.770 1.00 97.81 88 LEU A O 1
ATOM 741 N N . LEU A 1 89 ? -10.715 -9.710 1.783 1.00 95.94 89 LEU A N 1
ATOM 742 C CA . LEU A 1 89 ? -9.267 -9.872 1.615 1.00 95.94 89 LEU A CA 1
ATOM 743 C C . LEU A 1 89 ? -8.810 -9.680 0.161 1.00 95.94 89 LEU A C 1
ATOM 745 O O . LEU A 1 89 ? -7.822 -8.996 -0.061 1.00 95.94 89 LEU A O 1
ATOM 749 N N . SER A 1 90 ? -9.517 -10.247 -0.822 1.00 94.88 90 SER A N 1
ATOM 750 C CA . SER A 1 90 ? -9.146 -10.128 -2.243 1.00 94.88 90 SER A CA 1
ATOM 751 C C . SER A 1 90 ? -9.185 -8.684 -2.748 1.00 94.88 90 SER A C 1
ATOM 753 O O . SER A 1 90 ? -8.281 -8.261 -3.463 1.00 94.88 90 SER A O 1
ATOM 755 N N . VAL A 1 91 ? -10.205 -7.924 -2.341 1.00 97.44 91 VAL A N 1
ATOM 756 C CA . VAL A 1 91 ? -10.355 -6.505 -2.687 1.00 97.44 91 VAL A CA 1
ATOM 757 C C . VAL A 1 91 ? -9.252 -5.689 -2.021 1.00 97.44 91 VAL A C 1
ATOM 759 O O . VAL A 1 91 ? -8.568 -4.908 -2.674 1.00 97.44 91 VAL A O 1
ATOM 762 N N . GLU A 1 92 ? -9.033 -5.910 -0.726 1.00 97.12 92 GLU A N 1
ATOM 763 C CA . GLU A 1 92 ? -8.035 -5.170 0.040 1.00 97.12 92 GLU A CA 1
ATOM 764 C C . GLU A 1 92 ? -6.607 -5.462 -0.425 1.00 97.12 92 GLU A C 1
ATOM 766 O O . GLU A 1 92 ? -5.759 -4.572 -0.441 1.00 97.12 92 GLU A O 1
ATOM 771 N N . PHE A 1 93 ? -6.341 -6.695 -0.844 1.00 94.00 93 PHE A N 1
ATOM 772 C CA . PHE A 1 93 ? -5.063 -7.090 -1.412 1.00 94.00 93 PHE A CA 1
ATOM 773 C C . PHE A 1 93 ? -4.757 -6.334 -2.716 1.00 94.00 93 PHE A C 1
ATOM 775 O O . PHE A 1 93 ? -3.652 -5.809 -2.863 1.00 94.00 93 PHE A O 1
ATOM 782 N N . ASP A 1 94 ? -5.738 -6.201 -3.620 1.00 95.06 94 ASP A N 1
ATOM 783 C CA . ASP A 1 94 ? -5.590 -5.412 -4.855 1.00 95.06 94 ASP A CA 1
ATOM 784 C C . ASP A 1 94 ? -5.382 -3.920 -4.553 1.00 95.06 94 ASP A C 1
ATOM 786 O O . ASP A 1 94 ? -4.455 -3.299 -5.076 1.00 95.06 94 ASP A O 1
ATOM 790 N N . ILE A 1 95 ? -6.174 -3.349 -3.637 1.00 96.38 95 ILE A N 1
ATOM 791 C CA . ILE A 1 95 ? -6.006 -1.954 -3.196 1.00 96.38 95 ILE A CA 1
ATOM 792 C C . ILE A 1 95 ? -4.600 -1.737 -2.626 1.00 96.38 95 ILE A C 1
ATOM 794 O O . ILE A 1 95 ? -3.914 -0.791 -3.005 1.00 96.38 95 ILE A O 1
ATOM 798 N N . THR A 1 96 ? -4.134 -2.632 -1.755 1.00 94.12 96 THR A N 1
ATOM 799 C CA . THR A 1 96 ? -2.814 -2.529 -1.114 1.00 94.12 96 THR A CA 1
ATOM 800 C C . THR A 1 96 ? -1.681 -2.603 -2.139 1.00 94.12 96 THR A C 1
ATOM 802 O O . THR A 1 96 ? -0.724 -1.834 -2.053 1.00 94.12 96 THR A O 1
ATOM 805 N N . SER A 1 97 ? -1.814 -3.465 -3.153 1.00 92.81 97 SER A N 1
ATOM 806 C CA . SER A 1 97 ? -0.880 -3.543 -4.284 1.00 92.81 97 SER A CA 1
ATOM 807 C C . SER A 1 97 ? -0.793 -2.221 -5.053 1.00 92.81 97 SER A C 1
ATOM 809 O O . SER A 1 97 ? 0.302 -1.759 -5.380 1.00 92.81 97 SER A O 1
ATOM 811 N N . ARG A 1 98 ? -1.933 -1.567 -5.295 1.00 95.38 98 ARG A N 1
ATOM 812 C CA . ARG A 1 98 ? -1.985 -0.267 -5.979 1.00 95.38 98 ARG A CA 1
ATOM 813 C C . ARG A 1 98 ? -1.389 0.857 -5.136 1.00 95.38 98 ARG A C 1
ATOM 815 O O . ARG A 1 98 ? -0.600 1.640 -5.658 1.00 95.38 98 ARG A O 1
ATOM 822 N N . GLU A 1 99 ? -1.718 0.919 -3.847 1.00 94.88 99 GLU A N 1
ATOM 823 C CA . GLU A 1 99 ? -1.152 1.914 -2.924 1.00 94.88 99 GLU A CA 1
ATOM 824 C C . GLU A 1 99 ? 0.372 1.802 -2.837 1.00 94.88 99 GLU A C 1
ATOM 826 O O . GLU A 1 99 ? 1.085 2.808 -2.900 1.00 94.88 99 GLU A O 1
ATOM 831 N N . GLU A 1 100 ? 0.889 0.575 -2.761 1.00 89.12 100 GLU A N 1
ATOM 832 C CA . GLU A 1 100 ? 2.328 0.337 -2.774 1.00 89.12 100 GLU A CA 1
ATOM 833 C C . GLU A 1 100 ? 2.967 0.805 -4.083 1.00 89.12 100 GLU A C 1
ATOM 835 O O . GLU A 1 100 ? 4.014 1.460 -4.071 1.00 89.12 100 GLU A O 1
ATOM 840 N N . PHE A 1 101 ? 2.317 0.547 -5.219 1.00 90.56 101 PHE A N 1
ATOM 841 C CA . PHE A 1 101 ? 2.828 1.002 -6.503 1.00 90.56 101 PHE A CA 1
ATOM 842 C C . PHE A 1 101 ? 2.876 2.532 -6.606 1.00 90.56 101 PHE A C 1
ATOM 844 O O . PHE A 1 101 ? 3.880 3.071 -7.064 1.00 90.56 101 PHE A O 1
ATOM 851 N N . ILE A 1 102 ? 1.878 3.254 -6.084 1.00 92.31 102 ILE A N 1
ATOM 852 C CA . ILE A 1 102 ? 1.908 4.728 -6.011 1.00 92.31 102 ILE A CA 1
ATOM 853 C C . ILE A 1 102 ? 3.124 5.209 -5.198 1.00 92.31 102 ILE A C 1
ATOM 855 O O . ILE A 1 102 ? 3.789 6.189 -5.555 1.00 92.31 102 ILE A O 1
ATOM 859 N N . ILE A 1 103 ? 3.460 4.522 -4.101 1.00 87.69 103 ILE A N 1
ATOM 860 C CA . ILE A 1 103 ? 4.656 4.829 -3.303 1.00 87.69 103 ILE A CA 1
ATOM 861 C C . ILE A 1 103 ? 5.935 4.577 -4.118 1.00 87.69 103 ILE A C 1
ATOM 863 O O . ILE A 1 103 ? 6.866 5.390 -4.055 1.00 87.69 103 ILE A O 1
ATOM 867 N N . ILE A 1 104 ? 5.993 3.484 -4.885 1.00 83.88 104 ILE A N 1
ATOM 868 C CA . ILE A 1 104 ? 7.107 3.163 -5.788 1.00 83.88 104 ILE A CA 1
ATOM 869 C C . ILE A 1 104 ? 7.253 4.244 -6.866 1.00 83.88 104 ILE A C 1
ATOM 871 O O . ILE A 1 104 ? 8.348 4.783 -7.023 1.00 83.88 104 ILE A O 1
ATOM 875 N N . GLU A 1 105 ? 6.173 4.636 -7.543 1.00 87.75 105 GLU A N 1
ATOM 876 C CA . GLU A 1 105 ? 6.176 5.685 -8.572 1.00 87.75 105 GLU A CA 1
ATOM 877 C C . GLU A 1 105 ? 6.720 7.012 -8.036 1.00 87.75 105 GLU A C 1
ATOM 879 O O . GLU A 1 105 ? 7.602 7.625 -8.639 1.00 87.75 105 GLU A O 1
ATOM 884 N N . ARG A 1 106 ? 6.272 7.437 -6.848 1.00 87.44 106 ARG A N 1
ATOM 885 C CA . ARG A 1 106 ? 6.770 8.665 -6.207 1.00 87.44 106 ARG A CA 1
ATOM 886 C C . ARG A 1 106 ? 8.257 8.580 -5.868 1.00 87.44 106 ARG A C 1
ATOM 888 O O . ARG A 1 106 ? 8.971 9.579 -5.978 1.00 87.44 106 ARG A O 1
ATOM 895 N N . LYS A 1 107 ? 8.746 7.412 -5.437 1.00 84.00 107 LYS A N 1
ATOM 896 C CA . LYS A 1 107 ? 10.183 7.189 -5.203 1.00 84.00 107 LYS A CA 1
ATOM 897 C C . LYS A 1 107 ? 10.962 7.238 -6.517 1.00 84.00 107 LYS A C 1
ATOM 899 O O . LYS A 1 107 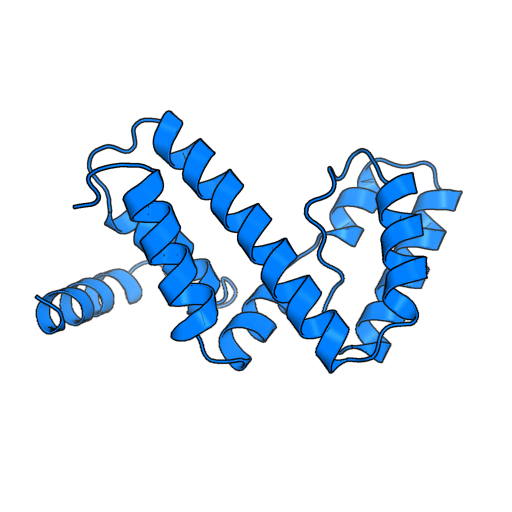? 12.011 7.876 -6.549 1.00 84.00 107 LYS A O 1
ATOM 904 N N . LEU A 1 108 ? 10.445 6.627 -7.584 1.00 81.69 108 LEU A N 1
ATOM 905 C CA . LEU A 1 108 ? 11.057 6.654 -8.914 1.00 81.69 108 LEU A CA 1
ATOM 906 C C . LEU A 1 108 ? 11.185 8.080 -9.443 1.00 81.69 108 LEU A C 1
ATOM 908 O O . LEU A 1 108 ? 12.283 8.469 -9.829 1.00 81.69 108 LEU A O 1
ATOM 912 N N . ALA A 1 109 ? 10.119 8.880 -9.367 1.00 86.06 109 ALA A N 1
ATOM 913 C CA . ALA A 1 109 ? 10.150 10.287 -9.764 1.00 86.06 109 ALA A CA 1
ATOM 914 C C . ALA A 1 109 ? 11.232 11.071 -9.000 1.00 86.06 109 ALA A C 1
ATOM 916 O O . ALA A 1 109 ? 12.092 11.705 -9.605 1.00 86.06 109 ALA A O 1
ATOM 917 N N . ARG A 1 110 ? 11.288 10.926 -7.667 1.00 83.25 110 ARG A N 1
ATOM 918 C CA . ARG A 1 110 ? 12.313 11.584 -6.831 1.00 83.25 110 ARG A CA 1
ATOM 919 C C . ARG A 1 110 ? 13.742 11.165 -7.178 1.00 83.25 110 ARG A C 1
ATOM 921 O O . ARG A 1 110 ? 14.656 11.981 -7.084 1.00 83.25 110 ARG A O 1
ATOM 928 N N . LEU A 1 111 ? 13.961 9.891 -7.505 1.00 78.19 111 LEU A N 1
ATOM 929 C CA . LEU A 1 111 ? 15.276 9.385 -7.909 1.00 78.19 111 LEU A CA 1
ATOM 930 C C . LEU A 1 111 ? 15.666 9.878 -9.307 1.00 78.19 111 LEU A C 1
ATOM 932 O O . LEU A 1 111 ? 16.838 10.176 -9.538 1.00 78.19 111 LEU A O 1
ATOM 936 N N . TRP A 1 112 ? 14.689 9.991 -10.208 1.00 79.56 112 TRP A N 1
ATOM 937 C CA . TRP A 1 112 ? 14.870 10.511 -11.558 1.00 79.56 112 TRP A CA 1
ATOM 938 C C . TRP A 1 112 ? 15.257 11.994 -11.548 1.00 79.56 112 TRP A C 1
ATOM 940 O O . TRP A 1 112 ? 16.260 12.371 -12.153 1.00 79.56 112 TRP A O 1
ATOM 950 N N . ASP A 1 113 ? 14.541 12.818 -10.778 1.00 81.75 113 ASP A N 1
ATOM 951 C CA . ASP A 1 113 ? 14.807 14.259 -10.647 1.00 81.75 113 ASP A CA 1
ATOM 952 C C . ASP A 1 113 ? 16.198 14.553 -10.077 1.00 81.75 113 ASP A C 1
ATOM 954 O O . ASP A 1 113 ? 16.852 15.527 -10.452 1.00 81.75 113 ASP A O 1
ATOM 958 N N . ARG A 1 114 ? 16.708 13.666 -9.213 1.00 75.56 114 ARG A N 1
ATOM 959 C CA . ARG A 1 114 ? 18.074 13.743 -8.671 1.00 75.56 114 ARG A CA 1
ATOM 960 C C . ARG A 1 114 ? 19.165 13.431 -9.706 1.00 75.56 114 ARG A C 1
ATOM 962 O O . ARG A 1 114 ? 20.332 13.366 -9.329 1.00 75.56 114 ARG A O 1
ATOM 969 N N . LYS A 1 115 ? 18.812 13.247 -10.989 1.00 67.06 115 LYS A N 1
ATOM 970 C CA . LYS A 1 115 ? 19.717 12.942 -12.111 1.00 67.06 115 LYS A CA 1
ATOM 971 C C . LYS A 1 115 ? 20.738 11.859 -11.758 1.00 67.06 115 LYS A C 1
ATOM 973 O O . LYS A 1 115 ? 21.929 11.993 -12.040 1.00 67.06 115 LYS A O 1
ATOM 978 N N . LEU A 1 116 ? 20.278 10.730 -11.214 1.00 60.16 116 LEU A N 1
ATOM 979 C CA . LEU A 1 116 ? 21.050 9.480 -11.238 1.00 60.16 116 LEU A CA 1
ATOM 980 C C . LEU A 1 116 ? 21.090 8.929 -12.681 1.00 60.16 116 LEU A C 1
ATOM 982 O O . LEU A 1 116 ? 20.652 7.818 -12.961 1.00 60.16 116 LEU A O 1
ATOM 986 N N . ASN A 1 117 ? 21.623 9.728 -13.609 1.00 52.03 117 ASN A N 1
ATOM 987 C CA . ASN A 1 117 ? 21.554 9.529 -15.057 1.00 52.03 117 ASN A CA 1
ATOM 988 C C . ASN A 1 117 ? 22.410 8.370 -15.584 1.00 52.03 117 ASN A C 1
ATOM 990 O O . ASN A 1 117 ? 22.400 8.142 -16.783 1.00 52.03 117 ASN A O 1
ATOM 994 N N . ASN A 1 118 ? 23.105 7.607 -14.733 1.00 49.53 118 ASN A N 1
ATOM 995 C CA . ASN A 1 118 ? 23.975 6.512 -15.183 1.00 49.53 118 ASN A CA 1
ATOM 996 C C . ASN A 1 118 ? 23.806 5.182 -14.441 1.00 49.53 118 ASN A C 1
ATOM 998 O O . ASN A 1 118 ? 24.528 4.242 -14.746 1.00 49.53 118 ASN A O 1
ATOM 1002 N N . ASN A 1 119 ? 22.857 5.034 -13.511 1.00 54.41 119 ASN A N 1
ATOM 1003 C CA . ASN A 1 119 ? 22.699 3.757 -12.812 1.00 54.41 119 ASN A CA 1
ATOM 1004 C C . ASN A 1 119 ? 21.264 3.238 -12.871 1.00 54.41 119 ASN A C 1
ATOM 1006 O O . ASN A 1 119 ? 20.530 3.258 -11.882 1.00 54.41 119 ASN A O 1
ATOM 1010 N N . LEU A 1 120 ? 20.923 2.635 -14.019 1.00 52.50 120 LEU A N 1
ATOM 1011 C CA . LEU A 1 120 ? 19.852 1.632 -14.107 1.00 52.50 120 LEU A CA 1
ATOM 1012 C C . LEU A 1 120 ? 19.973 0.614 -12.981 1.00 52.50 120 LEU A C 1
ATOM 1014 O O . LEU A 1 120 ? 18.962 0.198 -12.445 1.00 52.50 120 LEU A O 1
ATOM 1018 N N . ALA A 1 121 ? 21.199 0.267 -12.585 1.00 54.31 121 ALA A N 1
ATOM 1019 C CA . ALA A 1 121 ? 21.464 -0.609 -11.460 1.00 54.31 121 ALA A CA 1
ATOM 1020 C C . ALA A 1 121 ? 20.866 -0.091 -10.147 1.00 54.31 121 ALA A C 1
ATOM 1022 O O . ALA A 1 121 ? 20.421 -0.906 -9.368 1.00 54.31 121 ALA A O 1
ATOM 1023 N N . VAL A 1 122 ? 20.789 1.217 -9.880 1.00 56.09 122 VAL A N 1
ATOM 1024 C CA . VAL A 1 122 ? 20.204 1.739 -8.627 1.00 56.09 122 VAL A CA 1
ATOM 1025 C C . VAL A 1 122 ? 18.677 1.769 -8.696 1.00 56.09 122 VAL A C 1
ATOM 1027 O O . VAL A 1 122 ? 18.026 1.384 -7.733 1.00 56.09 122 VAL A O 1
ATOM 1030 N N . LEU A 1 123 ? 18.100 2.162 -9.836 1.00 52.50 123 LEU A N 1
ATOM 1031 C CA . LEU A 1 123 ? 16.645 2.154 -10.047 1.00 52.50 123 LEU A CA 1
ATOM 1032 C C . LEU A 1 123 ? 16.091 0.725 -10.103 1.00 52.50 123 LEU A C 1
ATOM 1034 O O . LEU A 1 123 ? 15.127 0.411 -9.411 1.00 52.50 123 LEU A O 1
ATOM 1038 N N . LEU A 1 124 ? 16.745 -0.155 -10.864 1.00 56.69 124 LEU A N 1
ATOM 1039 C CA . LEU A 1 124 ? 16.443 -1.580 -10.907 1.00 56.69 124 LEU A CA 1
ATOM 1040 C C . LEU A 1 124 ? 16.765 -2.234 -9.575 1.00 56.69 124 LEU A C 1
ATOM 1042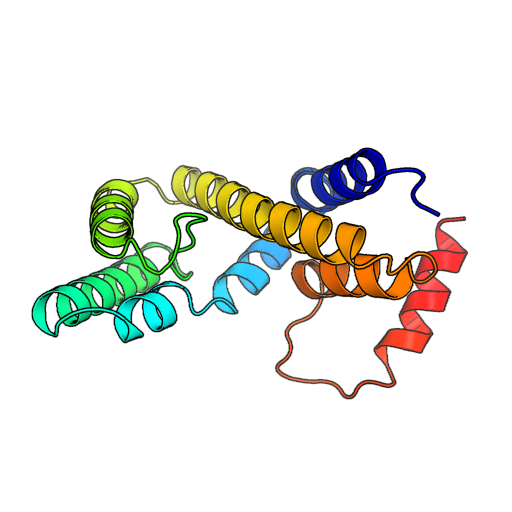 O O . LEU A 1 124 ? 15.914 -2.962 -9.113 1.00 56.69 124 LEU A O 1
ATOM 1046 N N . ASN A 1 125 ? 17.883 -1.943 -8.896 1.00 57.75 125 ASN A N 1
ATOM 1047 C CA . ASN A 1 125 ? 18.085 -2.479 -7.547 1.00 57.75 125 ASN A CA 1
ATOM 1048 C C . ASN A 1 125 ? 16.997 -1.996 -6.603 1.00 57.75 125 ASN A C 1
ATOM 1050 O O . ASN A 1 125 ? 16.583 -2.791 -5.797 1.00 57.75 125 ASN A O 1
ATOM 1054 N N . HIS A 1 126 ? 16.480 -0.770 -6.679 1.00 52.12 126 HIS A N 1
ATOM 1055 C CA . HIS A 1 126 ? 15.426 -0.334 -5.758 1.00 52.12 126 HIS A CA 1
ATOM 1056 C C . HIS A 1 126 ? 14.056 -0.960 -6.083 1.00 52.12 126 HIS A C 1
ATOM 1058 O O . HIS A 1 126 ? 13.322 -1.324 -5.166 1.00 52.12 126 HIS A O 1
ATOM 1064 N N . ILE A 1 127 ? 13.718 -1.118 -7.369 1.00 53.53 127 ILE A N 1
ATOM 1065 C CA . ILE A 1 127 ? 12.511 -1.834 -7.820 1.00 53.53 127 ILE A CA 1
ATOM 1066 C C . ILE A 1 127 ? 12.636 -3.329 -7.493 1.00 53.53 127 ILE A C 1
ATOM 1068 O O . ILE A 1 127 ? 11.733 -3.908 -6.909 1.00 53.53 127 ILE A O 1
ATOM 1072 N N . PHE A 1 128 ? 13.767 -3.952 -7.808 1.00 54.28 128 PHE A N 1
ATOM 1073 C CA . PHE A 1 128 ? 14.070 -5.361 -7.553 1.00 54.28 128 PHE A CA 1
ATOM 1074 C C . PHE A 1 128 ? 14.257 -5.633 -6.058 1.00 54.28 128 PHE A C 1
ATOM 1076 O O . PHE A 1 128 ? 13.880 -6.687 -5.584 1.00 54.28 128 PHE A O 1
ATOM 1083 N N . PHE A 1 129 ? 14.751 -4.677 -5.277 1.00 51.41 129 PHE A N 1
ATOM 1084 C CA . PHE A 1 129 ? 14.810 -4.758 -3.820 1.00 51.41 129 PHE A CA 1
ATOM 1085 C C . PHE A 1 129 ? 13.403 -4.727 -3.221 1.00 51.41 129 PHE A C 1
ATOM 1087 O O . PHE A 1 129 ? 13.087 -5.558 -2.379 1.00 51.41 129 PHE A O 1
ATOM 1094 N N . CYS A 1 130 ? 12.525 -3.845 -3.714 1.00 47.12 130 CYS A N 1
ATOM 1095 C CA . CYS A 1 130 ? 11.108 -3.898 -3.366 1.00 47.12 130 CYS A CA 1
ATOM 1096 C C . CYS A 1 130 ? 10.477 -5.235 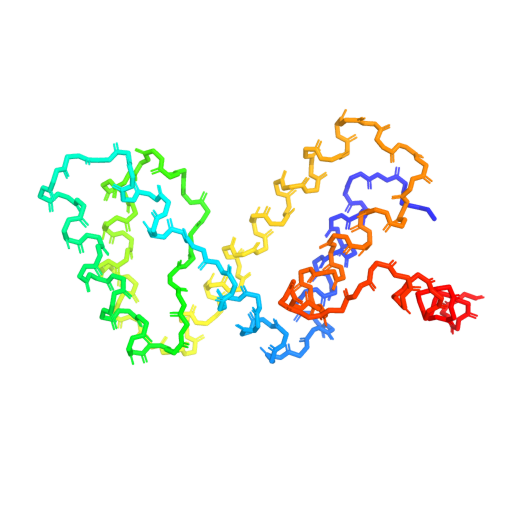-3.795 1.00 47.12 130 CYS A C 1
ATOM 1098 O O . CYS A 1 130 ? 9.802 -5.842 -2.985 1.00 47.12 130 CYS A O 1
ATOM 1100 N N . VAL A 1 131 ? 10.721 -5.743 -5.007 1.00 46.53 131 VAL A N 1
ATOM 1101 C CA . VAL A 1 131 ? 10.012 -6.922 -5.553 1.00 46.53 131 VAL A CA 1
ATOM 1102 C C . VAL A 1 131 ? 10.611 -8.280 -5.131 1.00 46.53 131 VAL A C 1
ATOM 1104 O O . VAL A 1 131 ? 9.882 -9.268 -5.055 1.00 46.53 131 VAL A O 1
ATOM 1107 N N . TYR A 1 132 ? 11.912 -8.373 -4.846 1.00 45.12 132 TYR A N 1
ATOM 1108 C CA . TYR A 1 132 ? 12.637 -9.651 -4.755 1.00 45.12 132 TYR A CA 1
ATOM 1109 C C . TYR A 1 132 ? 13.494 -9.868 -3.494 1.00 45.12 132 TYR A C 1
ATOM 1111 O O . TYR A 1 132 ? 13.822 -11.025 -3.239 1.00 45.12 132 TYR A O 1
ATOM 1119 N N . THR A 1 133 ? 13.845 -8.870 -2.662 1.00 41.53 133 THR A N 1
ATOM 1120 C CA . THR A 1 133 ? 14.670 -9.144 -1.455 1.00 41.53 133 THR A CA 1
ATOM 1121 C C . THR A 1 133 ? 14.385 -8.261 -0.238 1.00 41.53 133 THR A C 1
ATOM 1123 O O . THR A 1 133 ? 14.462 -7.042 -0.285 1.00 41.53 133 THR A O 1
ATOM 1126 N N . ASN A 1 134 ? 14.166 -8.926 0.897 1.00 37.62 134 ASN A N 1
ATOM 1127 C CA . ASN A 1 134 ? 13.958 -8.393 2.244 1.00 37.62 134 ASN A CA 1
ATOM 1128 C C . ASN A 1 134 ? 15.293 -7.886 2.857 1.00 37.62 134 ASN A C 1
ATOM 1130 O O . ASN A 1 134 ? 16.277 -8.621 2.820 1.00 37.62 134 ASN A O 1
ATOM 1134 N N . TRP A 1 135 ? 15.363 -6.685 3.467 1.00 36.12 135 TRP A N 1
ATOM 1135 C CA . TRP A 1 135 ? 16.623 -6.139 4.051 1.00 36.12 135 TRP A CA 1
ATOM 1136 C C . TRP A 1 135 ? 17.143 -6.943 5.259 1.00 36.12 135 TRP A C 1
ATOM 1138 O O . TRP A 1 135 ? 18.171 -6.594 5.828 1.00 36.12 135 TRP A O 1
ATOM 1148 N N . LYS A 1 136 ? 16.468 -7.993 5.740 1.00 34.31 136 LYS A N 1
ATOM 1149 C CA . LYS A 1 136 ? 16.886 -8.582 7.022 1.00 34.31 136 LYS A CA 1
ATOM 1150 C C . LYS A 1 136 ? 18.098 -9.506 6.984 1.00 34.31 136 LYS A C 1
ATOM 1152 O O . LYS A 1 136 ? 18.719 -9.654 8.029 1.00 34.31 136 LYS A O 1
ATOM 1157 N N . TYR A 1 137 ? 18.495 -10.055 5.840 1.00 34.78 137 TYR A N 1
ATOM 1158 C CA . TYR A 1 137 ? 19.683 -10.906 5.766 1.00 34.78 137 TYR A CA 1
ATOM 1159 C C . TYR A 1 137 ? 20.294 -10.841 4.368 1.00 34.78 137 TYR A C 1
ATOM 1161 O O . TYR A 1 137 ? 19.596 -11.126 3.405 1.00 34.78 137 TYR A O 1
ATOM 1169 N N . ILE A 1 138 ? 21.591 -10.517 4.298 1.00 34.75 138 ILE A N 1
ATOM 1170 C CA . ILE A 1 138 ? 22.586 -10.791 3.235 1.00 34.75 138 ILE A CA 1
ATOM 1171 C C . ILE A 1 138 ? 23.379 -9.524 2.887 1.00 34.75 138 ILE A C 1
ATOM 1173 O O . ILE A 1 138 ? 22.853 -8.510 2.437 1.00 34.75 138 ILE A O 1
ATOM 1177 N N . GLY A 1 139 ? 24.688 -9.615 3.131 1.00 35.41 139 GLY A N 1
ATOM 1178 C CA . GLY A 1 139 ? 25.670 -8.576 2.861 1.00 35.41 139 GLY A CA 1
ATOM 1179 C C . GLY A 1 139 ? 25.747 -8.186 1.383 1.00 35.41 139 GLY A C 1
ATOM 1180 O O . GLY A 1 139 ? 25.537 -8.991 0.476 1.00 35.41 139 GLY A O 1
ATOM 1181 N N . LEU A 1 140 ? 26.099 -6.919 1.180 1.00 36.44 140 LEU A N 1
ATOM 1182 C CA . LEU A 1 140 ? 26.082 -6.130 -0.058 1.00 36.44 140 LEU A CA 1
ATOM 1183 C C . LEU A 1 140 ? 26.840 -6.709 -1.277 1.00 36.44 140 LEU A C 1
ATOM 1185 O O . LEU A 1 140 ? 26.787 -6.117 -2.351 1.00 36.44 140 LEU A O 1
ATOM 1189 N N . THR A 1 141 ? 27.528 -7.844 -1.169 1.00 36.03 141 THR A N 1
ATOM 1190 C CA . THR A 1 141 ? 28.416 -8.374 -2.220 1.00 36.03 141 THR A CA 1
ATOM 1191 C C . THR A 1 141 ? 27.810 -9.497 -3.068 1.00 36.03 141 THR A C 1
ATOM 1193 O O . THR A 1 141 ? 28.192 -9.654 -4.224 1.00 36.03 141 THR A O 1
ATOM 1196 N N . TRP A 1 142 ? 26.827 -10.250 -2.563 1.00 30.34 142 TRP A N 1
ATOM 1197 C CA . TRP A 1 142 ? 26.304 -11.438 -3.265 1.00 30.34 142 TRP A CA 1
ATOM 1198 C C . TRP A 1 142 ? 25.252 -11.134 -4.350 1.00 30.34 142 TRP A C 1
ATOM 1200 O O . TRP A 1 142 ? 25.131 -11.865 -5.337 1.00 30.34 142 TRP A O 1
ATOM 1210 N N . LEU A 1 143 ? 24.512 -10.032 -4.207 1.00 36.84 143 LEU A N 1
ATOM 1211 C CA . LEU A 1 143 ? 23.457 -9.629 -5.147 1.00 36.84 143 LEU A CA 1
ATOM 1212 C C . LEU A 1 143 ? 24.007 -8.942 -6.405 1.00 36.84 143 LEU A C 1
ATOM 1214 O O . LEU A 1 143 ? 23.448 -9.114 -7.485 1.00 36.84 143 LEU A O 1
ATOM 1218 N N . TYR A 1 144 ? 25.143 -8.244 -6.307 1.00 37.16 144 TYR A N 1
ATOM 1219 C CA . TYR A 1 144 ? 25.743 -7.548 -7.452 1.00 37.16 144 TYR A CA 1
ATOM 1220 C C . TYR A 1 144 ? 26.236 -8.525 -8.539 1.00 37.16 144 TYR A C 1
ATOM 1222 O O . TYR A 1 144 ? 26.055 -8.270 -9.731 1.00 37.16 144 TYR A O 1
ATOM 1230 N N . CYS A 1 145 ? 26.788 -9.680 -8.140 1.00 30.97 145 CYS A N 1
ATOM 1231 C CA . CYS A 1 145 ? 27.248 -10.719 -9.070 1.00 30.97 145 CYS A CA 1
ATOM 1232 C C . CYS A 1 145 ? 26.097 -11.439 -9.786 1.00 30.97 145 CYS A C 1
ATOM 1234 O O . CYS A 1 145 ? 26.161 -11.630 -10.999 1.00 30.97 145 CYS A O 1
ATOM 1236 N N . ASN A 1 146 ? 25.020 -11.799 -9.082 1.00 35.00 146 ASN A N 1
ATOM 1237 C CA . ASN A 1 146 ? 23.884 -12.479 -9.717 1.00 35.00 146 ASN A CA 1
ATOM 1238 C C . ASN A 1 146 ? 23.041 -11.534 -10.591 1.00 35.00 146 ASN A C 1
ATOM 1240 O O . ASN A 1 146 ? 22.488 -11.960 -11.602 1.00 35.00 146 ASN A O 1
ATOM 1244 N N . PHE A 1 147 ? 23.006 -10.238 -10.270 1.00 39.53 147 PHE A N 1
ATOM 1245 C CA . PHE A 1 147 ? 22.316 -9.217 -11.062 1.00 39.53 147 PHE A CA 1
ATOM 1246 C C . PHE A 1 147 ? 22.942 -9.010 -12.456 1.00 39.53 147 PHE A C 1
ATOM 1248 O O . PHE A 1 147 ? 22.221 -8.906 -13.449 1.00 39.53 147 PHE A O 1
ATOM 1255 N N . GLN A 1 148 ? 24.276 -9.042 -12.565 1.00 33.84 148 GLN A N 1
ATOM 1256 C CA . GLN A 1 148 ? 24.981 -9.016 -13.858 1.00 33.84 148 GLN A CA 1
ATOM 1257 C C . GLN A 1 148 ? 24.685 -10.260 -14.711 1.00 33.84 148 GLN A C 1
ATOM 1259 O O . GLN A 1 148 ? 24.571 -10.165 -15.932 1.00 33.84 148 GLN A O 1
ATOM 1264 N N . VAL A 1 149 ? 24.516 -11.423 -14.077 1.00 37.56 149 VAL A N 1
ATOM 1265 C CA . VAL A 1 149 ? 24.172 -12.682 -14.760 1.00 37.56 149 VAL A CA 1
ATOM 1266 C C . VAL A 1 149 ? 22.716 -12.683 -15.239 1.00 37.56 149 VAL A C 1
ATOM 1268 O O . VAL A 1 149 ? 22.437 -13.162 -16.336 1.00 37.56 149 VAL A O 1
ATOM 1271 N N . TYR A 1 150 ? 21.792 -12.111 -14.461 1.00 37.47 150 TYR A N 1
ATOM 1272 C CA . TYR A 1 150 ? 20.375 -12.033 -14.828 1.00 37.47 150 TYR A CA 1
ATOM 1273 C C . TYR A 1 150 ? 20.125 -11.041 -15.975 1.00 37.47 150 TYR A C 1
ATOM 1275 O O . TYR A 1 150 ? 19.374 -11.343 -16.899 1.00 37.47 150 TYR A O 1
ATOM 1283 N N . LEU A 1 151 ? 20.816 -9.894 -15.977 1.00 35.47 151 LEU A N 1
ATOM 1284 C CA . LEU A 1 151 ? 20.755 -8.924 -17.078 1.00 35.47 151 LEU A CA 1
ATOM 1285 C C . LEU A 1 151 ? 21.380 -9.457 -18.378 1.00 35.47 151 LEU A C 1
ATOM 1287 O O . LEU A 1 151 ? 20.824 -9.216 -19.443 1.00 35.47 151 LEU A O 1
ATOM 1291 N N . LYS A 1 152 ? 22.476 -10.227 -18.300 1.00 33.00 152 LYS A N 1
ATOM 1292 C CA . LYS A 1 152 ? 23.121 -10.876 -19.464 1.00 33.00 152 LYS A CA 1
ATOM 1293 C C . LYS A 1 152 ? 22.325 -12.027 -20.087 1.00 33.00 152 LYS A C 1
ATOM 1295 O O . LYS A 1 152 ? 22.718 -12.534 -21.128 1.00 33.00 152 LYS A O 1
ATOM 1300 N N . ARG A 1 153 ? 21.265 -12.507 -19.433 1.00 34.78 153 ARG A N 1
ATOM 1301 C CA . ARG A 1 153 ? 20.375 -13.543 -19.984 1.00 34.78 153 ARG A CA 1
ATOM 1302 C C . ARG A 1 153 ? 19.140 -12.970 -20.674 1.00 34.78 153 ARG A C 1
ATOM 1304 O O . ARG A 1 153 ? 18.413 -13.727 -21.307 1.00 34.78 153 ARG A O 1
ATOM 1311 N N . MET A 1 154 ? 18.880 -11.674 -20.515 1.00 34.47 154 MET A N 1
ATOM 1312 C CA . MET A 1 154 ? 17.658 -11.017 -20.989 1.00 34.47 154 MET A CA 1
ATOM 1313 C C . MET A 1 154 ? 17.906 -10.052 -22.164 1.00 34.47 154 MET A C 1
ATOM 1315 O O . MET A 1 154 ? 16.946 -9.587 -22.773 1.00 34.47 154 MET A O 1
ATOM 1319 N N . PHE A 1 155 ? 19.176 -9.794 -22.488 1.00 36.91 155 PHE A N 1
ATOM 1320 C CA . PHE A 1 155 ? 19.683 -9.080 -23.664 1.00 36.91 155 PHE A CA 1
ATOM 1321 C C . PHE A 1 155 ? 20.859 -9.866 -24.242 1.00 36.91 155 PHE A C 1
ATOM 1323 O O . PHE A 1 155 ? 21.083 -9.756 -25.465 1.00 36.91 155 PHE A O 1
#

pLDDT: mean 75.94, std 20.96, range [30.34, 98.25]

Organism: Arachis hypogaea (NCBI:txid3818)

InterPro domains:
  IPR018020 Oxo-4-hydroxy-4-carboxy-5-ureidoimidazoline decarboxylase [PF09349] (49-99)
  IPR036778 Oxo-4-hydroxy-4-carboxy-5-ureidoimidazoline decarboxylase superfamily [G3DSA:1.10.3330.10] (44-114)
  IPR036778 Oxo-4-hydroxy-4-carboxy-5-ureidoimidazoline decarboxylase superfamily [SSF158694] (4-111)